Protein AF-A0AAD5TLH3-F1 (afdb_monomer_lite)

pLDDT: mean 76.16, std 12.64, range [40.22, 91.06]

Organism: NCBI:txid109894

Sequence (177 aa):
MSLAQTLFYATHVPSTLLLSLQNFIPATFIPTPLKTLLAAWVRLSADPILAPLIYTDAGTTTPDGKHILLQHTPQRAWVSAILFAECTAGVLGLLWILRKGVDNPRTFPAQIAHAAHTATTTGILLADLYATQLARTAQQNAILLCAYAPYFLVPLWILWRRMTTTTTAKVSKAKKA

Secondary structure (DSSP, 8-state):
--HHHHHHHHHHHHHHHHHHGGGTS-GGGS-HHHHHHHHHHHHHH--TTTGGG----TT---TT------TT-HHHHHHHHHHHHHHHHHHHHHHHHHHH-TT-GGGHHHHHHHHHHHHHHHHHHHHHHHH------HHHHHHHHHHHHHHHHHHHHHHHHHHHHHHHHHHHHHTT-

Foldseek 3Di:
DPPLVVVCLVPVLVVLCLLLVLLVDPPVPRDPVSLVVLVVLCVQQVQPLSVLSRDPPVPDADPVNDDPPSVDDPSSVVSNVLSVCLNVLSVVLVVVCVVQNPPDPVSLVSLLVNLVSLQVVLVVSVVCLVVDVPVGDPSSSVVSCVVSVCSNVVSVVSNVVSVVVVVVVVVVVVVVD

Radius of gyration: 19.1 Å; chains: 1; bounding box: 38×34×65 Å

Structure (mmCIF, N/CA/C/O backbone):
data_AF-A0AAD5TLH3-F1
#
_entry.id   AF-A0AAD5TLH3-F1
#
loop_
_atom_site.group_PDB
_atom_site.id
_atom_site.type_symbol
_atom_site.label_atom_id
_atom_site.label_alt_id
_atom_site.label_comp_id
_atom_site.label_asym_id
_atom_site.label_entity_id
_atom_site.label_seq_id
_atom_site.pdbx_PDB_ins_code
_atom_site.Cartn_x
_atom_site.Cartn_y
_atom_site.Cartn_z
_atom_site.occupancy
_atom_site.B_iso_or_equiv
_atom_site.auth_seq_id
_atom_site.auth_comp_id
_atom_site.auth_asym_id
_atom_site.auth_atom_id
_atom_site.pdbx_PDB_model_num
ATOM 1 N N . MET A 1 1 ? -17.129 7.111 11.272 1.00 58.28 1 MET A N 1
ATOM 2 C CA . MET A 1 1 ? -16.092 6.923 10.226 1.00 58.28 1 MET A CA 1
ATOM 3 C C . MET A 1 1 ? -15.902 8.214 9.434 1.00 58.28 1 MET A C 1
ATOM 5 O O . MET A 1 1 ? -16.885 8.733 8.928 1.00 58.28 1 MET A O 1
ATOM 9 N N . SER A 1 2 ? -14.686 8.766 9.340 1.00 70.06 2 SER A N 1
ATOM 10 C CA . SER A 1 2 ? -14.448 9.852 8.372 1.00 70.06 2 SER A CA 1
ATOM 11 C C . SER A 1 2 ? -14.405 9.243 6.974 1.00 70.06 2 SER A C 1
ATOM 13 O O . SER A 1 2 ? -13.692 8.256 6.798 1.00 70.06 2 SER A O 1
ATOM 15 N N . LEU A 1 3 ? -15.100 9.834 6.002 1.00 74.75 3 LEU A N 1
ATOM 16 C CA . LEU A 1 3 ? -15.144 9.378 4.605 1.00 74.75 3 LEU A CA 1
ATOM 17 C C . LEU A 1 3 ? -13.752 9.006 4.052 1.00 74.75 3 LEU A C 1
ATOM 19 O O . LEU A 1 3 ? -13.591 7.971 3.417 1.00 74.75 3 LEU A O 1
ATOM 23 N N . ALA A 1 4 ? -12.723 9.781 4.405 1.00 74.62 4 ALA A N 1
ATOM 24 C CA . ALA A 1 4 ? -11.334 9.526 4.024 1.00 74.62 4 ALA A CA 1
ATOM 25 C C . ALA A 1 4 ? -10.787 8.150 4.465 1.00 74.62 4 ALA A C 1
ATOM 27 O O . ALA A 1 4 ? -10.084 7.503 3.700 1.00 74.62 4 ALA A O 1
ATOM 28 N N . GLN A 1 5 ? -11.125 7.670 5.670 1.00 74.25 5 GLN A N 1
ATOM 29 C CA . GLN A 1 5 ? -10.671 6.358 6.167 1.00 74.25 5 GLN A CA 1
ATOM 30 C C . GLN A 1 5 ? -11.330 5.224 5.390 1.00 74.25 5 GLN A C 1
ATOM 32 O O . GLN A 1 5 ? -10.679 4.243 5.050 1.00 74.25 5 GLN A O 1
ATOM 37 N N . THR A 1 6 ? -12.624 5.367 5.109 1.00 75.44 6 THR A N 1
ATOM 38 C CA . THR A 1 6 ? -13.379 4.396 4.315 1.00 75.44 6 THR A CA 1
ATOM 39 C C . THR A 1 6 ? -12.804 4.279 2.928 1.00 75.44 6 THR A C 1
ATOM 41 O O . THR A 1 6 ? -12.498 3.176 2.499 1.00 75.44 6 THR A O 1
ATOM 44 N N . LEU A 1 7 ? -12.655 5.421 2.252 1.00 80.31 7 LEU A N 1
ATOM 45 C CA . LEU A 1 7 ? -12.154 5.472 0.890 1.00 80.31 7 LEU A CA 1
ATOM 46 C C . LEU A 1 7 ? -10.739 4.910 0.836 1.00 80.31 7 LEU A C 1
ATOM 48 O O . LEU A 1 7 ? -10.479 4.076 -0.016 1.00 80.31 7 LEU A O 1
ATOM 52 N N . PHE A 1 8 ? -9.883 5.266 1.799 1.00 82.00 8 PHE A N 1
ATOM 53 C CA . PHE A 1 8 ? -8.540 4.708 1.902 1.00 82.00 8 PHE A CA 1
ATOM 54 C C . PHE A 1 8 ? -8.558 3.181 1.989 1.00 82.00 8 PHE A C 1
ATOM 56 O O . PHE A 1 8 ? -7.983 2.533 1.130 1.00 82.00 8 PHE A O 1
ATOM 63 N N . TYR A 1 9 ? -9.252 2.582 2.963 1.00 77.50 9 TYR A N 1
ATOM 64 C CA . TYR A 1 9 ? -9.289 1.117 3.073 1.00 77.50 9 TYR A CA 1
ATOM 65 C C . TYR A 1 9 ? -9.967 0.447 1.867 1.00 77.50 9 TYR A C 1
ATOM 67 O O . TYR A 1 9 ? -9.536 -0.625 1.445 1.00 77.50 9 TYR A O 1
ATOM 75 N N . ALA A 1 10 ? -11.009 1.069 1.310 1.00 78.31 10 ALA A N 1
ATOM 76 C CA . ALA A 1 10 ? -11.769 0.531 0.187 1.00 78.31 10 ALA A CA 1
ATOM 77 C C . ALA A 1 10 ? -11.000 0.564 -1.140 1.00 78.31 10 ALA A C 1
ATOM 79 O O . ALA A 1 10 ? -11.262 -0.279 -1.990 1.00 78.31 10 ALA A O 1
ATOM 80 N N . THR A 1 11 ? -10.070 1.500 -1.338 1.00 81.12 11 THR A N 1
ATOM 81 C CA . THR A 1 11 ? -9.233 1.549 -2.547 1.00 81.12 11 THR A CA 1
ATOM 82 C C . THR A 1 11 ? -7.892 0.856 -2.334 1.00 81.12 11 THR A C 1
ATOM 84 O O . THR A 1 11 ? -7.463 0.072 -3.180 1.00 81.12 11 THR A O 1
ATOM 87 N N . HIS A 1 12 ? -7.261 1.087 -1.183 1.00 81.25 12 HIS A N 1
ATOM 88 C CA . HIS A 1 12 ? -5.937 0.572 -0.863 1.00 81.25 12 HIS A CA 1
ATOM 89 C C . HIS A 1 12 ? -5.930 -0.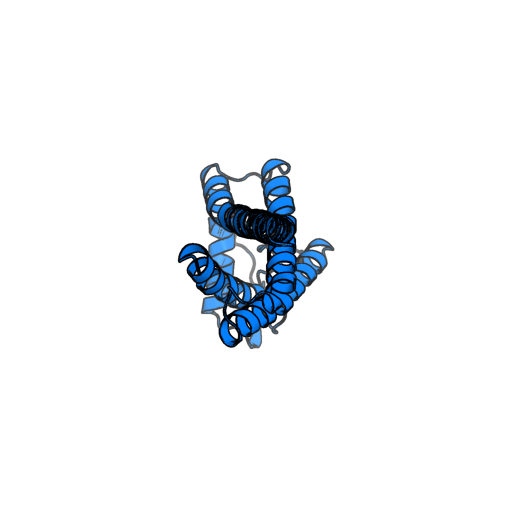950 -0.782 1.00 81.25 12 HIS A C 1
ATOM 91 O O . HIS A 1 12 ? -5.184 -1.577 -1.527 1.00 81.25 12 HIS A O 1
ATOM 97 N N . VAL A 1 13 ? -6.798 -1.557 0.038 1.00 81.12 13 VAL A N 1
ATOM 98 C CA . VAL A 1 13 ? -6.763 -3.012 0.257 1.00 81.12 13 VAL A CA 1
ATOM 99 C C . VAL A 1 13 ? -6.990 -3.782 -1.048 1.00 81.12 13 VAL A C 1
ATOM 101 O O . VAL A 1 13 ? -6.191 -4.671 -1.333 1.00 81.12 13 VAL A O 1
ATOM 104 N N . PRO A 1 14 ? -7.981 -3.449 -1.902 1.00 82.62 14 PRO A N 1
ATOM 105 C CA . PRO A 1 14 ? -8.107 -4.107 -3.199 1.00 82.62 14 PRO A CA 1
ATOM 106 C C . PRO A 1 14 ? -6.911 -3.873 -4.117 1.00 82.62 14 PRO A C 1
ATOM 108 O O . PRO A 1 14 ? -6.485 -4.816 -4.774 1.00 82.62 14 PRO A O 1
ATOM 111 N N . SER A 1 15 ? -6.345 -2.661 -4.158 1.00 81.44 15 SER A N 1
ATOM 112 C CA . SER A 1 15 ? -5.165 -2.390 -4.989 1.00 81.44 15 SER A CA 1
ATOM 113 C C . SER A 1 15 ? -3.950 -3.214 -4.550 1.00 81.44 15 SER A C 1
ATOM 115 O O . SER A 1 15 ? -3.328 -3.864 -5.391 1.00 81.44 15 SER A O 1
ATOM 117 N N . THR A 1 16 ? -3.683 -3.293 -3.241 1.00 79.31 16 THR A N 1
ATOM 118 C CA . THR A 1 16 ? -2.637 -4.147 -2.678 1.00 79.31 16 THR A CA 1
ATOM 119 C C . THR A 1 16 ? -2.943 -5.607 -2.977 1.00 79.31 16 THR A C 1
ATOM 121 O O . THR A 1 16 ? -2.075 -6.309 -3.460 1.00 79.31 16 THR A O 1
ATOM 124 N N . LEU A 1 17 ? -4.169 -6.098 -2.794 1.00 80.94 17 LEU A N 1
ATOM 125 C CA . LEU A 1 17 ? -4.474 -7.492 -3.131 1.00 80.94 17 LEU A CA 1
ATOM 126 C C . LEU A 1 17 ? -4.270 -7.782 -4.624 1.00 80.94 17 LEU A C 1
ATOM 128 O O . LEU A 1 17 ? -3.651 -8.781 -4.970 1.00 80.94 17 LEU A O 1
ATOM 132 N N . LEU A 1 18 ? -4.729 -6.907 -5.515 1.00 82.56 18 LEU A N 1
ATOM 133 C CA . LEU A 1 18 ? -4.624 -7.109 -6.962 1.00 82.56 18 LEU A CA 1
ATOM 134 C C . LEU A 1 18 ? -3.180 -7.084 -7.476 1.00 82.56 18 LEU A C 1
ATOM 136 O O . LEU A 1 18 ? -2.863 -7.798 -8.429 1.00 82.56 18 LEU A O 1
ATOM 140 N N . LEU A 1 19 ? -2.312 -6.267 -6.880 1.00 78.25 19 LEU A N 1
ATOM 141 C CA . LEU A 1 19 ? -0.915 -6.133 -7.304 1.00 78.25 19 LEU A CA 1
ATOM 142 C C . LEU A 1 19 ? 0.010 -7.073 -6.523 1.00 78.25 19 LEU A C 1
ATOM 144 O O . LEU A 1 19 ? 0.886 -7.705 -7.106 1.00 78.25 19 LEU A O 1
ATOM 148 N N . SER A 1 20 ? -0.224 -7.234 -5.225 1.00 76.44 20 SER A N 1
ATOM 149 C CA . SER A 1 20 ? 0.644 -7.977 -4.311 1.00 76.44 20 SER A CA 1
ATOM 150 C C . SER A 1 20 ? 0.338 -9.467 -4.256 1.00 76.44 20 SER A C 1
ATOM 152 O O . SER A 1 20 ? 1.267 -10.251 -4.070 1.00 76.44 20 SER A O 1
ATOM 154 N N . LEU A 1 21 ? -0.914 -9.903 -4.478 1.00 78.00 21 LEU A N 1
ATOM 155 C CA . LEU A 1 21 ? -1.206 -11.342 -4.593 1.00 78.00 21 LEU A CA 1
ATOM 156 C C . LEU A 1 21 ? -0.509 -11.965 -5.794 1.00 78.00 21 LEU A C 1
ATOM 158 O O . LEU A 1 21 ? -0.200 -13.155 -5.758 1.00 78.00 21 LEU A O 1
ATOM 162 N N . GLN A 1 22 ? -0.209 -11.160 -6.819 1.00 81.62 22 GLN A N 1
ATOM 163 C CA . GLN A 1 22 ? 0.565 -11.627 -7.957 1.00 81.62 22 GLN A CA 1
ATOM 164 C C . GLN A 1 22 ? 1.864 -12.256 -7.473 1.00 81.62 22 GLN A C 1
ATOM 166 O O . GLN A 1 22 ? 2.186 -13.334 -7.927 1.00 81.62 22 GLN A O 1
ATOM 171 N N . ASN A 1 23 ? 2.543 -11.696 -6.474 1.00 79.75 23 ASN A N 1
ATOM 172 C CA . ASN A 1 23 ? 3.810 -12.228 -5.976 1.00 79.75 23 ASN A CA 1
ATOM 173 C C . ASN A 1 23 ? 3.732 -13.637 -5.343 1.00 79.75 23 ASN A C 1
ATOM 175 O O . ASN A 1 23 ? 4.739 -14.339 -5.295 1.00 79.75 23 ASN A O 1
ATOM 179 N N . PHE A 1 24 ? 2.562 -14.055 -4.852 1.00 80.06 24 PHE A N 1
ATOM 180 C CA . PHE A 1 24 ? 2.386 -15.344 -4.163 1.00 80.06 24 PHE A CA 1
ATOM 181 C C . PHE A 1 24 ? 1.689 -16.400 -5.019 1.00 80.06 24 PHE A C 1
ATOM 183 O O . PHE A 1 24 ? 1.752 -17.590 -4.713 1.00 80.06 24 PHE A O 1
ATOM 190 N N . ILE A 1 25 ? 0.996 -15.970 -6.070 1.00 80.50 25 ILE A N 1
ATOM 191 C CA . ILE A 1 25 ? 0.234 -16.842 -6.954 1.00 80.50 25 ILE A CA 1
ATOM 192 C C . ILE A 1 25 ? 1.117 -17.209 -8.156 1.00 80.50 25 ILE A C 1
ATOM 194 O O . ILE A 1 25 ? 1.722 -16.317 -8.749 1.00 80.50 25 ILE A O 1
ATOM 198 N N . PRO A 1 26 ? 1.191 -18.490 -8.569 1.00 82.31 26 PRO A N 1
ATOM 199 C CA . PRO A 1 26 ? 1.932 -18.861 -9.769 1.00 82.31 26 PRO A CA 1
ATOM 200 C C . PRO A 1 26 ? 1.457 -18.067 -10.991 1.00 82.31 26 PRO A C 1
ATOM 202 O O . PRO A 1 26 ? 0.256 -17.879 -11.190 1.00 82.31 26 PRO A O 1
ATOM 205 N N . ALA A 1 27 ? 2.393 -17.648 -11.847 1.00 80.12 27 ALA A N 1
ATOM 206 C CA . ALA A 1 27 ? 2.111 -16.787 -12.998 1.00 80.12 27 ALA A CA 1
ATOM 207 C C . ALA A 1 27 ? 1.032 -17.340 -13.949 1.00 80.12 27 ALA A C 1
ATOM 209 O O . ALA A 1 27 ? 0.383 -16.568 -14.651 1.00 80.12 27 ALA A O 1
ATOM 210 N N . THR A 1 28 ? 0.825 -18.656 -13.977 1.00 84.12 28 THR A N 1
ATOM 211 C CA . THR A 1 28 ? -0.210 -19.332 -14.773 1.00 84.12 28 THR A CA 1
ATOM 212 C C . THR A 1 28 ? -1.634 -19.032 -14.306 1.00 84.12 28 THR A C 1
ATOM 214 O O . THR A 1 28 ? -2.554 -19.074 -15.117 1.00 84.12 28 THR A O 1
ATOM 217 N N . PHE A 1 29 ? -1.828 -18.701 -13.027 1.00 86.81 29 PHE A N 1
ATOM 218 C CA . PHE A 1 29 ? -3.139 -18.371 -12.458 1.00 86.81 29 PHE A CA 1
ATOM 219 C C . PHE A 1 29 ? -3.460 -16.875 -12.504 1.00 86.81 29 PHE A C 1
ATOM 221 O O . PHE A 1 29 ? -4.578 -16.482 -12.180 1.00 86.81 29 PHE A O 1
ATOM 228 N N . ILE A 1 30 ? -2.500 -16.030 -12.887 1.00 84.75 30 ILE A N 1
ATOM 229 C CA . ILE A 1 30 ? -2.690 -14.580 -12.930 1.00 84.75 30 ILE A CA 1
ATOM 230 C C . ILE A 1 30 ? -3.139 -14.173 -14.338 1.00 84.75 30 ILE A C 1
ATOM 232 O O . ILE A 1 30 ? -2.379 -14.364 -15.293 1.00 84.75 30 ILE A O 1
ATOM 236 N N . PRO A 1 31 ? -4.333 -13.572 -14.493 1.00 87.62 31 PRO A N 1
ATOM 237 C CA . PRO A 1 31 ? -4.801 -13.080 -15.781 1.00 87.62 31 PRO A CA 1
ATOM 238 C C . PRO A 1 31 ? -3.828 -12.078 -16.409 1.00 87.62 31 PRO A C 1
ATOM 240 O O . PRO A 1 31 ? -3.333 -11.170 -15.736 1.00 87.62 31 PRO A O 1
ATOM 243 N N . THR A 1 32 ? -3.624 -12.184 -17.725 1.00 86.75 32 THR A N 1
ATOM 244 C CA . THR A 1 32 ? -2.774 -11.269 -18.505 1.00 86.75 32 THR A CA 1
ATOM 245 C C . THR A 1 32 ? -3.059 -9.786 -18.228 1.00 86.75 32 THR A C 1
ATOM 247 O O . THR A 1 32 ? -2.092 -9.060 -18.009 1.00 86.75 32 THR A O 1
ATOM 250 N N . PRO A 1 33 ? -4.323 -9.310 -18.1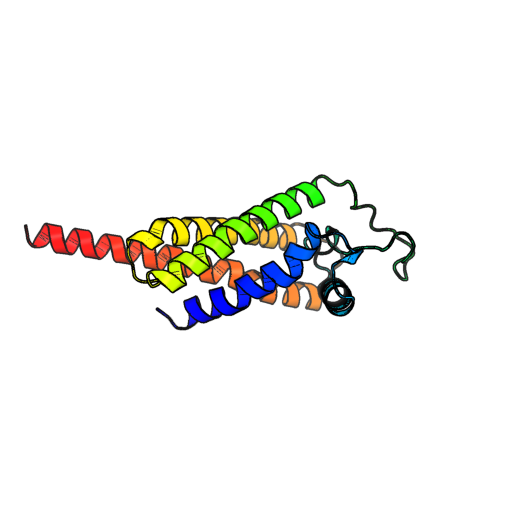24 1.00 89.19 33 PRO A N 1
ATOM 251 C CA . PRO A 1 33 ? -4.589 -7.901 -17.831 1.00 89.19 33 PRO A CA 1
ATOM 252 C C . PRO A 1 33 ? -3.935 -7.395 -16.538 1.00 89.19 33 PRO A C 1
ATOM 254 O O . PRO A 1 33 ? -3.462 -6.262 -16.501 1.00 89.19 33 PRO A O 1
ATOM 257 N N . LEU A 1 34 ? -3.855 -8.228 -15.492 1.00 85.44 34 LEU A N 1
ATOM 258 C CA . LEU A 1 34 ? -3.232 -7.850 -14.219 1.00 85.44 34 LEU A CA 1
ATOM 259 C C . LEU A 1 34 ? -1.705 -7.786 -14.320 1.00 85.44 34 LEU A C 1
ATOM 261 O O . LEU A 1 34 ? -1.101 -6.864 -13.766 1.00 85.44 34 LEU A O 1
ATOM 265 N N . LYS A 1 35 ? -1.092 -8.709 -15.076 1.00 83.44 35 LYS A N 1
ATOM 266 C CA . LYS A 1 35 ? 0.349 -8.668 -15.376 1.00 83.44 35 LYS A CA 1
ATOM 267 C C . LYS A 1 35 ? 0.699 -7.414 -16.173 1.00 83.44 35 LYS A C 1
ATOM 269 O O . LYS A 1 35 ? 1.643 -6.701 -15.839 1.00 83.44 35 LYS A O 1
ATOM 274 N N . THR A 1 36 ? -0.090 -7.121 -17.209 1.00 86.25 36 THR A N 1
ATOM 275 C CA . THR A 1 36 ? 0.095 -5.941 -18.058 1.00 86.25 36 THR A CA 1
ATOM 276 C C . THR A 1 36 ? -0.099 -4.654 -17.269 1.00 86.25 36 THR A C 1
ATOM 278 O O . THR A 1 36 ? 0.678 -3.723 -17.458 1.00 86.25 36 THR A O 1
ATOM 281 N N . LEU A 1 37 ? -1.076 -4.598 -16.359 1.00 87.19 37 LEU A N 1
ATOM 282 C CA . LEU A 1 37 ? -1.301 -3.434 -15.503 1.00 87.19 37 LEU A CA 1
ATOM 283 C C . LEU A 1 37 ? -0.101 -3.157 -14.587 1.00 87.19 37 LEU A C 1
ATOM 285 O O . LEU A 1 37 ? 0.361 -2.020 -14.527 1.00 87.19 37 LEU A O 1
ATOM 289 N N . LEU A 1 38 ? 0.435 -4.186 -13.923 1.00 86.50 38 LEU A N 1
ATOM 290 C CA . LEU A 1 38 ? 1.621 -4.055 -13.070 1.00 86.50 38 LEU A CA 1
ATOM 291 C C . LEU A 1 38 ? 2.849 -3.614 -13.883 1.00 86.50 38 LEU A C 1
ATOM 293 O O . LEU A 1 38 ? 3.544 -2.673 -13.501 1.00 86.50 38 LEU A O 1
ATOM 297 N N . ALA A 1 39 ? 3.084 -4.240 -15.038 1.00 84.50 39 ALA A N 1
ATOM 298 C CA . ALA A 1 39 ? 4.181 -3.865 -15.927 1.00 84.50 39 ALA A CA 1
ATOM 299 C C . ALA A 1 39 ? 4.028 -2.429 -16.462 1.00 84.50 39 ALA A C 1
ATOM 301 O O . ALA A 1 39 ? 5.006 -1.684 -16.528 1.00 84.50 39 ALA A O 1
ATOM 302 N N . ALA A 1 40 ? 2.809 -2.015 -16.819 1.00 87.75 40 ALA A N 1
ATOM 303 C CA . ALA A 1 40 ? 2.517 -0.656 -17.265 1.00 87.75 40 ALA A CA 1
ATOM 304 C C . ALA A 1 40 ? 2.758 0.365 -16.149 1.00 87.75 40 ALA A C 1
ATOM 306 O O . ALA A 1 40 ? 3.384 1.393 -16.409 1.00 87.75 40 ALA A O 1
ATOM 307 N N . TRP A 1 41 ? 2.330 0.062 -14.918 1.00 88.25 41 TRP A N 1
ATOM 308 C CA . TRP A 1 41 ? 2.605 0.896 -13.749 1.00 88.25 41 TRP A CA 1
ATOM 309 C C . TRP A 1 41 ? 4.104 1.108 -13.569 1.00 88.25 41 TRP A C 1
ATOM 311 O O . TRP A 1 41 ? 4.556 2.247 -13.594 1.00 88.25 41 TRP A O 1
ATOM 321 N N . VAL A 1 42 ? 4.882 0.027 -13.470 1.00 86.94 42 VAL A N 1
ATOM 322 C CA . VAL A 1 42 ? 6.332 0.117 -13.248 1.00 86.94 42 VAL A CA 1
ATOM 323 C C . VAL A 1 42 ? 7.030 0.859 -14.387 1.00 86.94 42 VAL A C 1
ATOM 325 O O . VAL A 1 42 ? 7.922 1.659 -14.125 1.00 86.94 42 VAL A O 1
ATOM 328 N N . ARG A 1 43 ? 6.628 0.656 -15.648 1.00 87.00 43 ARG A N 1
ATOM 329 C CA . ARG A 1 43 ? 7.195 1.411 -16.781 1.00 87.00 43 ARG A CA 1
ATOM 330 C C . ARG A 1 43 ? 6.885 2.904 -16.694 1.00 87.00 43 ARG A C 1
ATOM 332 O O . ARG A 1 43 ? 7.747 3.722 -17.005 1.00 87.00 43 ARG A O 1
ATOM 339 N N . LEU A 1 44 ? 5.667 3.253 -16.286 1.00 89.19 44 LEU A N 1
ATOM 340 C CA . LEU A 1 44 ? 5.225 4.639 -16.163 1.00 89.19 44 LEU A CA 1
ATOM 341 C C . LEU A 1 44 ? 5.923 5.360 -15.002 1.00 89.19 44 LEU A C 1
ATOM 343 O O . LEU A 1 44 ? 6.325 6.512 -15.148 1.00 89.19 44 LEU A O 1
ATOM 347 N N . SER A 1 45 ? 6.058 4.696 -13.857 1.00 87.56 45 SER A N 1
ATOM 348 C CA . SER A 1 45 ? 6.528 5.308 -12.614 1.00 87.56 45 SER A CA 1
ATOM 349 C C . SER A 1 45 ? 8.006 5.051 -12.314 1.00 87.56 45 SER A C 1
ATOM 351 O O . SER A 1 45 ? 8.573 5.762 -11.493 1.00 87.56 45 SER A O 1
ATOM 353 N N . ALA A 1 46 ? 8.642 4.086 -12.985 1.00 85.12 46 ALA A N 1
ATOM 354 C CA . ALA A 1 46 ? 9.955 3.544 -12.626 1.00 85.12 46 ALA A CA 1
ATOM 355 C C . ALA A 1 46 ? 10.015 3.070 -11.161 1.00 85.12 46 ALA A C 1
ATOM 357 O O . ALA A 1 46 ? 10.987 3.329 -10.454 1.00 85.12 46 ALA A O 1
ATOM 358 N N . ASP A 1 47 ? 8.951 2.401 -10.707 1.00 84.38 47 ASP A N 1
ATOM 359 C CA . ASP A 1 47 ? 8.789 1.944 -9.326 1.00 84.38 47 ASP A CA 1
ATOM 360 C C . ASP A 1 47 ? 9.809 0.850 -8.950 1.00 84.38 47 ASP A C 1
ATOM 362 O O . ASP A 1 47 ? 9.691 -0.283 -9.430 1.00 84.38 47 ASP A O 1
ATOM 366 N N . PRO A 1 48 ? 10.788 1.138 -8.071 1.00 78.00 48 PRO A N 1
ATOM 367 C CA . PRO A 1 48 ? 11.829 0.175 -7.719 1.00 78.00 48 PRO A CA 1
ATOM 368 C C . PRO A 1 48 ? 11.324 -0.962 -6.816 1.00 78.00 48 PRO A C 1
ATOM 370 O O . PRO A 1 48 ? 12.012 -1.970 -6.660 1.00 78.00 48 PRO A O 1
ATOM 373 N N . ILE A 1 49 ? 10.137 -0.825 -6.222 1.00 78.56 49 ILE A N 1
ATOM 374 C CA . ILE A 1 49 ? 9.578 -1.763 -5.237 1.00 78.56 49 ILE A CA 1
ATOM 375 C C . ILE A 1 49 ? 8.749 -2.822 -5.935 1.00 78.56 49 ILE A C 1
ATOM 377 O O . ILE A 1 49 ? 8.842 -4.009 -5.622 1.00 78.56 49 ILE A O 1
ATOM 381 N N . LEU A 1 50 ? 7.942 -2.376 -6.895 1.00 81.69 50 LEU A N 1
ATOM 382 C CA . LEU A 1 50 ? 7.084 -3.247 -7.682 1.00 81.69 50 LEU A CA 1
ATOM 383 C C . LEU A 1 50 ? 7.818 -3.834 -8.896 1.00 81.69 50 LEU A C 1
ATOM 385 O O . LEU A 1 50 ? 7.403 -4.875 -9.401 1.00 81.69 50 LEU A O 1
ATOM 389 N N . ALA A 1 51 ? 8.937 -3.243 -9.333 1.00 79.88 51 ALA A N 1
ATOM 390 C CA . ALA A 1 51 ? 9.771 -3.796 -10.405 1.00 79.88 51 ALA A CA 1
ATOM 391 C C . ALA A 1 51 ? 10.222 -5.257 -10.172 1.00 79.88 51 ALA A C 1
ATOM 393 O O . ALA A 1 51 ? 10.062 -6.060 -11.094 1.00 79.88 51 ALA A O 1
ATOM 394 N N . PRO A 1 52 ? 10.709 -5.661 -8.976 1.00 76.81 52 PRO A N 1
ATOM 395 C CA . PRO A 1 52 ? 11.002 -7.064 -8.665 1.00 76.81 52 PRO A CA 1
ATOM 396 C C . PRO A 1 52 ? 9.814 -8.029 -8.797 1.00 76.81 52 PRO A C 1
ATOM 398 O O . PRO A 1 52 ? 10.025 -9.240 -8.846 1.00 76.81 52 PRO A O 1
ATOM 401 N N . LEU A 1 53 ? 8.578 -7.517 -8.795 1.00 75.62 53 LEU A N 1
ATOM 402 C CA . LEU A 1 53 ? 7.351 -8.317 -8.848 1.00 75.62 53 LEU A CA 1
ATOM 403 C C . LEU A 1 53 ? 6.854 -8.550 -10.274 1.00 75.62 53 LEU A C 1
ATOM 405 O O . LEU A 1 53 ? 5.920 -9.328 -10.470 1.00 75.62 53 LEU A O 1
ATOM 409 N N . ILE A 1 54 ? 7.447 -7.886 -11.273 1.00 75.88 54 ILE A N 1
ATOM 410 C CA . ILE A 1 54 ? 7.109 -8.143 -12.670 1.00 75.88 54 ILE A CA 1
ATOM 411 C C . ILE A 1 54 ? 7.496 -9.584 -12.990 1.00 75.88 54 ILE A C 1
ATOM 413 O O . ILE A 1 54 ? 8.672 -9.947 -13.008 1.00 75.88 54 ILE A O 1
ATOM 417 N N . TYR A 1 55 ? 6.485 -10.391 -13.299 1.00 62.59 55 TYR A N 1
ATOM 418 C CA . TYR A 1 55 ? 6.685 -11.677 -13.942 1.00 62.59 55 TYR A CA 1
ATOM 419 C C . TYR A 1 55 ? 7.279 -11.450 -15.324 1.00 62.59 55 TYR A C 1
ATOM 421 O O . TYR A 1 55 ? 6.573 -11.105 -16.268 1.00 62.59 55 TYR A O 1
ATOM 429 N N . THR A 1 56 ? 8.583 -11.653 -15.448 1.00 56.38 56 THR A N 1
ATOM 430 C CA . THR A 1 56 ? 9.160 -12.012 -16.733 1.00 56.38 56 THR A CA 1
ATOM 431 C C . THR A 1 56 ? 8.842 -13.486 -16.931 1.00 56.38 56 THR A C 1
ATOM 433 O O . THR A 1 56 ? 9.402 -14.352 -16.256 1.00 56.38 56 THR A O 1
ATOM 436 N N . ASP A 1 57 ? 7.888 -13.787 -17.817 1.00 49.91 57 ASP A N 1
ATOM 437 C CA . ASP A 1 57 ? 7.817 -15.135 -18.380 1.00 49.91 57 ASP A CA 1
ATOM 438 C C . ASP A 1 57 ? 9.233 -15.436 -18.883 1.00 49.91 57 ASP A C 1
ATOM 440 O O . ASP A 1 57 ? 9.846 -14.570 -19.510 1.00 49.91 57 ASP A O 1
ATOM 444 N N . ALA A 1 58 ? 9.798 -16.590 -18.528 1.00 43.06 58 ALA A N 1
ATOM 445 C CA . ALA A 1 58 ? 11.153 -16.971 -18.907 1.00 43.06 58 ALA A CA 1
ATOM 446 C C . ALA A 1 58 ? 11.303 -16.884 -20.442 1.00 43.06 58 ALA A C 1
ATOM 448 O O . ALA A 1 58 ? 10.944 -17.814 -21.154 1.00 43.06 58 ALA A O 1
ATOM 449 N N . GLY A 1 59 ? 11.743 -15.730 -20.954 1.00 41.78 59 GLY A N 1
ATOM 450 C CA . GLY A 1 59 ? 11.777 -15.432 -22.388 1.00 41.78 59 GLY A CA 1
ATOM 451 C C . GLY A 1 59 ? 11.257 -14.056 -22.827 1.00 41.78 59 GLY A C 1
ATOM 452 O O . GLY A 1 59 ? 11.599 -13.644 -23.931 1.00 41.78 59 GLY A O 1
ATOM 453 N N . THR A 1 60 ? 10.498 -13.300 -22.021 1.00 40.91 60 THR A N 1
ATOM 454 C CA . THR A 1 60 ? 10.141 -11.911 -22.380 1.00 40.91 60 THR A CA 1
ATOM 455 C C . THR A 1 60 ? 11.211 -10.939 -21.897 1.00 40.91 60 THR A C 1
ATOM 457 O O . THR A 1 60 ? 11.252 -10.499 -20.747 1.00 40.91 60 THR A O 1
ATOM 460 N N . THR A 1 61 ? 12.127 -10.634 -22.809 1.00 40.22 61 THR A N 1
ATOM 461 C CA . THR A 1 61 ? 13.087 -9.542 -22.701 1.00 40.22 61 THR A CA 1
ATOM 462 C C . THR A 1 61 ? 12.356 -8.201 -22.633 1.00 40.22 61 THR A C 1
ATOM 464 O O . THR A 1 61 ? 11.406 -7.935 -23.370 1.00 40.22 61 THR A O 1
ATOM 467 N N . THR A 1 62 ? 12.817 -7.320 -21.747 1.00 44.53 62 THR A N 1
ATOM 468 C CA . THR A 1 62 ? 12.587 -5.882 -21.904 1.00 44.53 62 THR A CA 1
ATOM 469 C C . THR A 1 62 ? 13.150 -5.435 -23.264 1.00 44.53 62 THR A C 1
ATOM 471 O O . THR A 1 62 ? 14.101 -6.057 -23.749 1.00 44.53 62 THR A O 1
ATOM 474 N N . PRO A 1 63 ? 12.632 -4.354 -23.880 1.00 45.78 63 PRO A N 1
ATOM 475 C CA . PRO A 1 63 ? 13.179 -3.801 -25.130 1.00 45.78 63 PRO A CA 1
ATOM 476 C C . PRO A 1 63 ? 14.692 -3.510 -25.074 1.00 45.78 63 PRO A C 1
ATOM 478 O O . PRO A 1 63 ? 15.348 -3.416 -26.105 1.00 45.78 63 PRO A O 1
ATOM 481 N N . ASP A 1 64 ? 15.245 -3.431 -23.862 1.00 48.28 64 ASP A N 1
ATOM 482 C CA . ASP A 1 64 ? 16.616 -3.037 -23.557 1.00 48.28 64 ASP A CA 1
ATOM 483 C C . ASP A 1 64 ? 17.537 -4.248 -23.282 1.00 48.28 64 ASP A C 1
ATOM 485 O O . ASP A 1 64 ? 18.699 -4.070 -22.913 1.00 48.28 64 ASP A O 1
ATOM 489 N N . GLY A 1 65 ? 17.030 -5.487 -23.367 1.00 40.56 65 GLY A N 1
ATOM 490 C CA . GLY A 1 65 ? 17.808 -6.726 -23.184 1.00 40.56 65 GLY A CA 1
ATOM 491 C C . GLY A 1 65 ? 18.363 -6.968 -21.771 1.00 40.56 65 GLY A C 1
ATOM 492 O O . GLY A 1 65 ? 18.938 -8.022 -21.497 1.00 40.56 65 GLY A O 1
ATOM 493 N N . LYS A 1 66 ? 18.178 -6.030 -20.837 1.00 45.00 66 LYS A N 1
ATOM 494 C CA . LYS A 1 66 ? 18.544 -6.211 -19.432 1.00 45.00 66 LYS A CA 1
ATOM 495 C C . LYS A 1 66 ? 17.462 -7.025 -18.745 1.00 45.00 66 LYS A C 1
ATOM 497 O O . LYS A 1 66 ? 16.473 -6.482 -18.252 1.00 45.00 66 LYS A O 1
ATOM 502 N N . HIS A 1 67 ? 17.671 -8.338 -18.699 1.00 44.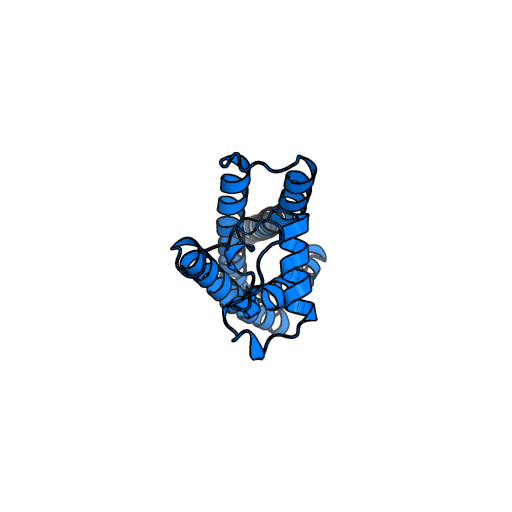03 67 HIS A N 1
ATOM 503 C CA . HIS A 1 67 ? 16.987 -9.196 -17.745 1.00 44.03 67 HIS A CA 1
ATOM 504 C C . HIS A 1 67 ? 17.126 -8.562 -16.362 1.00 44.03 67 HIS A C 1
ATOM 506 O O . HIS A 1 67 ? 18.227 -8.451 -15.820 1.00 44.03 67 HIS A O 1
ATOM 512 N N . ILE A 1 68 ? 16.005 -8.129 -15.792 1.00 50.44 68 ILE A N 1
ATOM 513 C CA . ILE A 1 68 ? 15.924 -7.810 -14.376 1.00 50.44 68 ILE A CA 1
ATOM 514 C C . ILE A 1 68 ? 16.087 -9.157 -13.660 1.00 50.44 68 ILE A C 1
ATOM 516 O O . ILE A 1 68 ? 15.120 -9.860 -13.377 1.00 50.44 68 ILE A O 1
ATOM 520 N N . LEU A 1 69 ? 17.337 -9.563 -13.429 1.00 44.81 69 LEU A N 1
ATOM 521 C CA . LEU A 1 69 ? 17.738 -10.722 -12.630 1.00 44.81 69 LEU A CA 1
ATOM 522 C C . LEU A 1 69 ? 17.443 -10.460 -11.137 1.00 44.81 69 LEU A C 1
ATOM 524 O O . LEU A 1 69 ? 18.291 -10.659 -10.276 1.00 44.81 69 LEU A O 1
ATOM 528 N N . LEU A 1 70 ? 16.236 -9.991 -10.807 1.00 50.03 70 LEU A N 1
ATOM 529 C CA . LEU A 1 70 ? 15.757 -9.826 -9.428 1.00 50.03 70 LEU A CA 1
ATOM 530 C C . LEU A 1 70 ? 14.967 -11.052 -8.954 1.00 50.03 70 LEU A C 1
ATOM 532 O O . LEU A 1 70 ? 14.337 -11.014 -7.901 1.00 50.03 70 LEU A O 1
ATOM 536 N N . GLN A 1 71 ? 15.014 -12.171 -9.688 1.00 45.94 71 GLN A N 1
ATOM 537 C CA . GLN A 1 71 ? 14.371 -13.407 -9.238 1.00 45.94 71 GLN A CA 1
ATOM 538 C C . GLN A 1 71 ? 14.991 -13.947 -7.930 1.00 45.94 71 GLN A C 1
ATOM 540 O O . GLN A 1 71 ? 14.282 -14.634 -7.195 1.00 45.94 71 GLN A O 1
ATOM 545 N N . HIS A 1 72 ? 16.231 -13.551 -7.587 1.00 46.19 72 HIS A N 1
ATOM 546 C CA . HIS A 1 72 ? 16.980 -14.000 -6.401 1.00 46.19 72 HIS A CA 1
ATOM 547 C C . HIS A 1 72 ? 17.665 -12.881 -5.589 1.00 46.19 72 HIS A C 1
ATOM 549 O O . HIS A 1 72 ? 18.718 -13.110 -4.996 1.00 46.19 72 HIS A O 1
ATOM 555 N N . THR A 1 73 ? 17.118 -11.665 -5.529 1.00 55.09 73 THR A N 1
ATOM 556 C CA . THR A 1 73 ? 17.689 -10.629 -4.648 1.00 55.09 73 THR A CA 1
ATOM 557 C C . THR A 1 73 ? 17.024 -10.610 -3.265 1.00 55.09 73 THR A C 1
ATOM 559 O O . THR A 1 73 ? 15.812 -10.822 -3.165 1.00 55.09 73 THR A O 1
ATOM 562 N N . PRO A 1 74 ? 17.771 -10.295 -2.184 1.00 61.06 74 PRO A N 1
ATOM 563 C CA . PRO A 1 74 ? 17.216 -10.079 -0.840 1.00 61.06 74 PRO A CA 1
ATOM 564 C C . PRO A 1 74 ? 16.031 -9.102 -0.824 1.00 61.06 74 PRO A C 1
ATOM 566 O O . PRO A 1 74 ? 15.102 -9.242 -0.032 1.00 61.06 74 PRO A O 1
ATOM 569 N N . GLN A 1 75 ? 16.032 -8.151 -1.759 1.00 68.19 75 GLN A N 1
ATOM 570 C CA . GLN A 1 75 ? 14.968 -7.179 -1.957 1.00 68.19 75 GLN A CA 1
ATOM 571 C C . GLN A 1 75 ? 13.633 -7.834 -2.329 1.00 68.19 75 GLN A C 1
ATOM 573 O O . GLN A 1 75 ? 12.611 -7.454 -1.766 1.00 68.19 75 GLN A O 1
ATOM 578 N N . ARG A 1 76 ? 13.614 -8.860 -3.193 1.00 71.38 76 ARG A N 1
ATOM 579 C CA . ARG A 1 76 ? 12.372 -9.575 -3.527 1.00 71.38 76 ARG A CA 1
ATOM 580 C C . ARG A 1 76 ? 11.801 -10.290 -2.306 1.00 71.38 76 ARG A C 1
ATOM 582 O O . ARG A 1 76 ? 10.597 -10.215 -2.080 1.00 71.38 76 ARG A O 1
ATOM 589 N N . ALA A 1 77 ? 12.639 -10.945 -1.500 1.00 78.31 77 ALA A N 1
ATOM 590 C CA . ALA A 1 77 ? 12.197 -11.613 -0.273 1.00 78.31 77 ALA A CA 1
ATOM 591 C C . ALA A 1 77 ? 11.641 -10.612 0.753 1.00 78.31 77 ALA A C 1
ATOM 593 O O . ALA A 1 77 ? 10.586 -10.851 1.338 1.00 78.31 77 ALA A O 1
ATOM 594 N N . TRP A 1 78 ? 12.303 -9.465 0.918 1.00 80.44 78 TRP A N 1
ATOM 595 C CA . TRP A 1 78 ? 11.841 -8.387 1.792 1.00 80.44 78 TRP A CA 1
ATOM 596 C C . TRP A 1 78 ? 10.514 -7.775 1.322 1.00 80.44 78 TRP A C 1
ATOM 598 O O . TRP A 1 78 ? 9.570 -7.708 2.111 1.00 80.44 78 TRP A O 1
ATOM 608 N N . VAL A 1 79 ? 10.400 -7.409 0.036 1.00 78.25 79 VAL A N 1
ATOM 609 C CA . VAL A 1 79 ? 9.144 -6.902 -0.547 1.00 78.25 79 VAL A CA 1
ATOM 610 C C . VAL A 1 79 ? 8.039 -7.943 -0.377 1.00 78.25 79 VAL A C 1
ATOM 612 O O . VAL A 1 79 ? 6.955 -7.616 0.091 1.00 78.25 79 VAL A O 1
ATOM 615 N N . SER A 1 80 ? 8.325 -9.216 -0.660 1.00 80.44 80 SER A N 1
ATOM 616 C CA . SER A 1 80 ? 7.370 -10.313 -0.462 1.00 80.44 80 SER A CA 1
ATOM 617 C C . SER A 1 80 ? 6.897 -10.407 0.988 1.00 80.44 80 SER A C 1
ATOM 619 O O . SER A 1 80 ? 5.704 -10.535 1.235 1.00 80.44 80 SER A O 1
ATOM 621 N N . ALA A 1 81 ? 7.803 -10.321 1.962 1.00 83.81 81 ALA A N 1
ATOM 622 C CA . ALA A 1 81 ? 7.446 -10.398 3.376 1.00 83.81 81 ALA A CA 1
ATOM 623 C C . ALA A 1 81 ? 6.555 -9.223 3.809 1.00 83.81 81 ALA A C 1
ATOM 625 O O . ALA A 1 81 ? 5.559 -9.431 4.504 1.00 83.81 81 ALA A O 1
ATOM 626 N N . ILE A 1 82 ? 6.873 -8.005 3.361 1.00 83.88 82 ILE A N 1
ATOM 627 C CA . ILE A 1 82 ? 6.049 -6.820 3.627 1.00 83.88 82 ILE A CA 1
ATOM 628 C C . ILE A 1 82 ? 4.671 -6.975 3.006 1.00 83.88 82 ILE A C 1
ATOM 630 O O . ILE A 1 82 ? 3.673 -6.816 3.699 1.00 83.88 82 ILE A O 1
ATOM 634 N N . LEU A 1 83 ? 4.609 -7.348 1.733 1.00 82.25 83 LEU A N 1
ATOM 635 C CA . LEU A 1 83 ? 3.348 -7.510 1.025 1.00 82.25 83 LEU A CA 1
ATOM 636 C C . LEU A 1 83 ? 2.481 -8.614 1.626 1.00 82.25 83 LEU A C 1
ATOM 638 O O . LEU A 1 83 ? 1.259 -8.489 1.663 1.00 82.25 83 LEU A O 1
ATOM 642 N N . PHE A 1 84 ? 3.099 -9.681 2.132 1.00 83.69 84 PHE A N 1
ATOM 643 C CA . PHE A 1 84 ? 2.392 -10.736 2.848 1.00 83.69 84 PHE A CA 1
ATOM 644 C C . PHE A 1 84 ? 1.804 -10.216 4.163 1.00 83.69 84 PHE A C 1
ATOM 646 O O . PHE A 1 84 ? 0.635 -10.477 4.469 1.00 83.69 84 PHE A O 1
ATOM 653 N N . ALA A 1 85 ? 2.598 -9.462 4.929 1.00 83.00 85 ALA A N 1
ATOM 654 C CA . ALA A 1 85 ? 2.144 -8.825 6.159 1.00 83.00 85 ALA A CA 1
ATOM 655 C C . ALA A 1 85 ? 1.004 -7.835 5.879 1.00 83.00 85 ALA A C 1
ATOM 657 O O . ALA A 1 85 ? 0.000 -7.853 6.590 1.00 83.00 85 ALA A O 1
ATOM 658 N N . GLU A 1 86 ? 1.107 -7.050 4.808 1.00 82.56 86 GLU A N 1
ATOM 659 C CA . GLU A 1 86 ? 0.090 -6.096 4.375 1.00 82.56 86 GLU A CA 1
ATOM 660 C C . GLU A 1 86 ? -1.199 -6.801 3.940 1.00 82.56 86 GLU A C 1
ATOM 662 O O . GLU A 1 86 ? -2.279 -6.434 4.393 1.00 82.56 86 GLU A O 1
ATOM 667 N N . CYS A 1 87 ? -1.111 -7.872 3.145 1.00 81.62 87 CYS A N 1
ATOM 668 C CA . CYS A 1 87 ? -2.285 -8.654 2.751 1.00 81.62 87 CYS A CA 1
ATOM 669 C C . CYS A 1 87 ? -2.961 -9.291 3.972 1.00 81.62 87 CYS A C 1
ATOM 671 O O . CYS A 1 87 ? -4.179 -9.217 4.119 1.00 81.62 87 CYS A O 1
ATOM 673 N N . THR A 1 88 ? -2.184 -9.880 4.882 1.00 81.12 88 THR A N 1
ATOM 674 C CA . THR A 1 88 ? -2.731 -10.578 6.052 1.00 81.12 88 THR A CA 1
ATOM 675 C C . THR A 1 88 ? -3.340 -9.592 7.048 1.00 81.12 88 THR A C 1
ATOM 677 O O . THR A 1 88 ? -4.509 -9.715 7.418 1.00 81.12 88 THR A O 1
ATOM 680 N N . ALA A 1 89 ? -2.580 -8.578 7.466 1.00 79.00 89 ALA A N 1
ATOM 681 C CA . ALA A 1 89 ? -3.041 -7.583 8.430 1.00 79.00 89 ALA A CA 1
ATOM 682 C C . ALA A 1 89 ? -4.108 -6.655 7.832 1.00 79.00 89 ALA A C 1
ATOM 684 O O . ALA A 1 89 ? -5.073 -6.315 8.517 1.00 79.00 89 ALA A O 1
ATOM 685 N N . GLY A 1 90 ? -3.967 -6.279 6.560 1.00 79.38 90 GLY A N 1
ATOM 686 C CA . GLY A 1 90 ? -4.901 -5.424 5.832 1.00 79.38 90 GLY A CA 1
ATOM 687 C C . GLY A 1 90 ? -6.253 -6.088 5.612 1.00 79.38 90 GLY A C 1
ATOM 688 O O . GLY A 1 90 ? -7.277 -5.485 5.931 1.00 79.38 90 GLY A O 1
ATOM 689 N N . VAL A 1 91 ? -6.289 -7.349 5.163 1.00 81.81 91 VAL A N 1
ATOM 690 C CA . VAL A 1 91 ? -7.557 -8.079 4.969 1.00 81.81 91 VAL A CA 1
ATOM 691 C C . VAL A 1 91 ? -8.235 -8.374 6.297 1.00 81.81 91 VAL A C 1
ATOM 693 O O . VAL A 1 91 ? -9.420 -8.079 6.453 1.00 81.81 91 VAL A O 1
ATOM 696 N N . LEU A 1 92 ? -7.507 -8.915 7.279 1.00 81.06 92 LEU A N 1
ATOM 697 C CA . LEU A 1 92 ? -8.091 -9.207 8.591 1.00 81.06 92 LEU A CA 1
ATOM 698 C C . LEU A 1 92 ? -8.556 -7.923 9.287 1.00 81.06 92 LEU A C 1
ATOM 700 O O . LEU A 1 92 ? -9.642 -7.896 9.870 1.00 81.06 92 LEU A O 1
ATOM 704 N N . GLY A 1 93 ? -7.777 -6.846 9.175 1.00 78.62 93 GLY A N 1
ATOM 705 C CA . GLY A 1 93 ? -8.135 -5.519 9.663 1.00 78.62 93 GLY A CA 1
ATOM 706 C C . GLY A 1 93 ? -9.398 -4.981 8.995 1.00 78.62 93 GLY A C 1
ATOM 707 O O . GLY A 1 93 ? -10.328 -4.580 9.697 1.00 78.62 93 GLY A O 1
ATOM 708 N N . LEU A 1 94 ? -9.480 -5.037 7.662 1.00 80.81 94 LEU A N 1
ATOM 709 C CA . LEU A 1 94 ? -10.653 -4.611 6.899 1.00 80.81 94 LEU A CA 1
ATOM 710 C C . LEU A 1 94 ? -11.895 -5.415 7.290 1.00 80.81 94 LEU A C 1
ATOM 712 O O . LEU A 1 94 ? -12.914 -4.822 7.637 1.00 80.81 94 LEU A O 1
ATOM 716 N N . LEU A 1 95 ? -11.818 -6.748 7.302 1.00 83.62 95 LEU A N 1
ATOM 717 C CA . LEU A 1 95 ? -12.939 -7.612 7.689 1.00 83.62 95 LEU A CA 1
ATOM 718 C C . LEU A 1 95 ? -13.400 -7.332 9.123 1.00 83.62 95 LEU A C 1
ATOM 720 O O . LEU A 1 95 ? -14.603 -7.288 9.403 1.00 83.62 95 LEU A O 1
ATOM 724 N N . TRP A 1 96 ? -12.460 -7.097 10.039 1.00 82.69 96 TRP A N 1
ATOM 725 C CA . TRP A 1 96 ? -12.790 -6.774 11.421 1.00 82.69 96 TRP A CA 1
ATOM 726 C C . TRP A 1 96 ? -13.470 -5.405 11.545 1.00 82.69 96 TRP A C 1
ATOM 728 O O . TRP A 1 96 ? -14.482 -5.285 12.246 1.00 82.69 96 TRP A O 1
ATOM 738 N N . ILE A 1 97 ? -12.971 -4.398 10.822 1.00 77.62 97 ILE A N 1
ATOM 739 C CA . ILE A 1 97 ? -13.564 -3.058 10.741 1.00 77.62 97 ILE A CA 1
ATOM 740 C C . ILE A 1 97 ? -14.966 -3.120 10.125 1.00 77.62 97 ILE A C 1
ATOM 742 O O . ILE A 1 97 ? -15.887 -2.523 10.681 1.00 77.62 97 ILE A O 1
ATOM 746 N N . LEU A 1 98 ? -15.158 -3.874 9.039 1.00 81.31 98 LEU A N 1
ATOM 747 C CA . LEU A 1 98 ? -16.463 -4.057 8.396 1.00 81.31 98 LEU A CA 1
ATOM 748 C C . LEU A 1 98 ? -17.470 -4.731 9.339 1.00 81.31 98 LEU A C 1
ATOM 750 O O . LEU A 1 98 ? -18.628 -4.328 9.396 1.00 81.31 98 LEU A O 1
ATOM 754 N N . ARG A 1 99 ? -17.034 -5.719 10.133 1.00 85.25 99 ARG A N 1
ATOM 755 C CA . ARG A 1 99 ? -17.915 -6.459 11.054 1.00 85.25 99 ARG A CA 1
ATOM 756 C C . ARG A 1 99 ? -18.267 -5.691 12.328 1.00 85.25 99 ARG A C 1
ATOM 758 O O . ARG A 1 99 ? -19.356 -5.877 12.869 1.00 85.25 99 ARG A O 1
ATOM 765 N N . LYS A 1 100 ? -17.327 -4.931 12.894 1.00 83.81 100 LYS A N 1
ATOM 766 C CA . LYS A 1 100 ? -17.489 -4.298 14.220 1.00 83.81 100 LYS A CA 1
ATOM 767 C C . LYS A 1 100 ? -17.661 -2.788 14.174 1.00 83.81 100 LYS A C 1
ATOM 769 O O . LYS A 1 100 ? -18.042 -2.217 15.195 1.00 83.81 100 LYS A O 1
ATOM 774 N N . GLY A 1 101 ? -17.421 -2.178 13.021 1.00 77.75 101 GLY A N 1
ATOM 775 C CA . GLY A 1 101 ? -17.379 -0.738 12.838 1.00 77.75 101 GLY A CA 1
ATOM 776 C C . GLY A 1 101 ? -16.018 -0.163 13.223 1.00 77.75 101 GLY A C 1
ATOM 777 O O . GLY A 1 101 ? -15.409 -0.554 14.219 1.00 77.75 101 GLY A O 1
ATOM 778 N N . VAL A 1 102 ? -15.556 0.819 12.449 1.00 74.38 102 VAL A N 1
ATOM 779 C CA . VAL A 1 102 ? -14.257 1.485 12.656 1.00 74.38 102 VAL A CA 1
ATOM 780 C C . VAL A 1 102 ? -14.163 2.219 13.997 1.00 74.38 102 VAL A C 1
ATOM 782 O O . VAL A 1 102 ? -13.075 2.414 14.528 1.00 74.38 102 VAL A O 1
ATOM 785 N N . ASP A 1 103 ? -15.297 2.653 14.547 1.00 75.50 103 ASP A N 1
ATOM 786 C CA . ASP A 1 103 ? -15.353 3.409 15.800 1.00 75.50 103 ASP A CA 1
ATOM 787 C C . ASP A 1 103 ? -15.437 2.491 17.029 1.00 75.50 103 ASP A C 1
ATOM 789 O O . ASP A 1 103 ? -15.467 2.957 18.166 1.00 75.50 103 ASP A O 1
ATOM 793 N N . ASN A 1 104 ? -15.411 1.172 16.817 1.00 80.81 104 ASN A N 1
ATOM 794 C CA . ASN A 1 104 ? -15.383 0.208 17.898 1.00 80.81 104 ASN A CA 1
ATOM 795 C C . ASN A 1 104 ? -13.996 0.179 18.559 1.00 80.81 104 ASN A C 1
ATOM 797 O O . ASN A 1 104 ? -13.014 -0.160 17.887 1.00 80.81 104 ASN A O 1
ATOM 801 N N . PRO A 1 105 ? -13.896 0.429 19.877 1.00 80.31 105 PRO A N 1
ATOM 802 C CA . PRO A 1 105 ? -12.616 0.472 20.581 1.00 80.31 105 PRO A CA 1
ATOM 803 C C . PRO A 1 105 ? -11.852 -0.855 20.522 1.00 80.31 105 PRO A C 1
ATOM 805 O O . PRO A 1 105 ? -10.631 -0.861 20.640 1.00 80.31 105 PRO A O 1
ATOM 808 N N . ARG A 1 106 ? -12.528 -1.986 20.280 1.00 83.75 106 ARG A N 1
ATOM 809 C CA . ARG A 1 106 ? -11.857 -3.286 20.130 1.00 83.75 106 ARG A CA 1
ATOM 810 C C . ARG A 1 106 ? -11.041 -3.392 18.846 1.00 83.75 106 ARG A C 1
ATOM 812 O O . ARG A 1 106 ? -10.057 -4.110 18.840 1.00 83.75 106 ARG A O 1
ATOM 819 N N . THR A 1 107 ? -11.408 -2.666 17.791 1.00 82.00 107 THR A N 1
ATOM 820 C CA . THR A 1 107 ? -10.678 -2.677 16.505 1.00 82.00 107 THR A CA 1
ATOM 821 C C . THR A 1 107 ? -9.434 -1.781 16.520 1.00 82.00 107 THR A C 1
ATOM 823 O O . THR A 1 107 ? -8.661 -1.759 15.565 1.00 82.00 107 THR A O 1
ATOM 826 N N . PHE A 1 108 ? -9.225 -1.043 17.612 1.00 80.31 108 PHE A N 1
ATOM 827 C CA . PHE A 1 108 ? -8.162 -0.057 17.759 1.00 80.31 108 PHE A CA 1
ATOM 828 C C . PHE A 1 108 ? -6.746 -0.634 17.640 1.00 80.31 108 PHE A C 1
ATOM 830 O O . PHE A 1 108 ? -5.965 -0.065 16.878 1.00 80.31 108 PHE A O 1
ATOM 837 N N . PRO A 1 109 ? -6.396 -1.763 18.295 1.00 81.94 109 PRO A N 1
ATOM 838 C CA . PRO A 1 109 ? -5.056 -2.325 18.162 1.00 81.94 109 PRO A CA 1
ATOM 839 C C . PRO A 1 109 ? -4.734 -2.718 16.717 1.00 81.94 109 PRO A C 1
ATOM 841 O O . PRO A 1 109 ? -3.639 -2.437 16.247 1.00 81.94 109 PRO A O 1
ATOM 844 N N . ALA A 1 110 ? -5.701 -3.280 15.980 1.00 80.06 110 ALA A N 1
ATOM 845 C CA . ALA A 1 110 ? -5.514 -3.606 14.566 1.00 80.06 110 ALA A CA 1
ATOM 846 C C . ALA A 1 110 ? -5.362 -2.359 13.691 1.00 80.06 110 ALA A C 1
ATOM 848 O O . ALA A 1 110 ? -4.489 -2.334 12.831 1.00 80.06 110 ALA A O 1
ATOM 849 N N . GLN A 1 111 ? -6.158 -1.308 13.924 1.00 78.62 111 GLN A N 1
ATOM 850 C CA . GLN A 1 111 ? -6.018 -0.046 13.187 1.00 78.62 111 GLN A CA 1
ATOM 851 C C . GLN A 1 111 ? -4.646 0.597 13.413 1.00 78.62 111 GLN A C 1
ATOM 853 O O . GLN A 1 111 ? -4.048 1.090 12.462 1.00 78.62 111 GLN A O 1
ATOM 858 N N . ILE A 1 112 ? -4.143 0.585 14.652 1.00 82.50 112 ILE A N 1
ATOM 859 C CA . ILE A 1 112 ? -2.811 1.111 14.977 1.00 82.50 112 ILE A CA 1
ATOM 860 C C . ILE A 1 112 ? -1.719 0.251 14.351 1.00 82.50 112 ILE A C 1
ATOM 862 O O . ILE A 1 112 ? -0.822 0.802 13.724 1.00 82.50 112 ILE A O 1
ATOM 866 N N . ALA A 1 113 ? -1.795 -1.075 14.495 1.00 82.44 113 ALA A N 1
ATOM 867 C CA . ALA A 1 113 ? -0.802 -1.987 13.937 1.00 82.44 113 ALA A CA 1
ATOM 868 C C . ALA A 1 113 ? -0.723 -1.862 12.411 1.00 82.44 113 ALA A C 1
ATOM 870 O O . ALA A 1 113 ? 0.368 -1.710 11.867 1.00 82.44 113 ALA A O 1
ATOM 871 N N . HIS A 1 114 ? -1.876 -1.836 11.736 1.00 81.94 114 HIS A N 1
ATOM 872 C CA . HIS A 1 114 ? -1.953 -1.599 10.299 1.00 81.94 114 HIS A CA 1
ATOM 873 C C . HIS A 1 114 ? -1.363 -0.236 9.936 1.00 81.94 114 HIS A C 1
ATOM 875 O O . HIS A 1 114 ? -0.475 -0.165 9.096 1.00 81.94 114 HIS A O 1
ATOM 881 N N . ALA A 1 115 ? -1.803 0.840 10.601 1.00 82.19 115 ALA A N 1
ATOM 882 C CA . ALA A 1 115 ? -1.333 2.186 10.295 1.00 82.19 115 ALA A CA 1
ATOM 883 C C . ALA A 1 115 ? 0.185 2.330 10.481 1.00 82.19 115 ALA A C 1
ATOM 885 O O . ALA A 1 115 ? 0.854 2.876 9.607 1.00 82.19 115 ALA A O 1
ATOM 886 N N . ALA A 1 116 ? 0.729 1.803 11.580 1.00 84.44 116 ALA A N 1
ATOM 887 C CA . ALA A 1 116 ? 2.161 1.794 11.853 1.00 84.44 116 ALA A CA 1
ATOM 888 C C . ALA A 1 116 ? 2.929 0.987 10.798 1.00 84.44 116 ALA A C 1
ATOM 890 O O . ALA A 1 116 ? 3.945 1.462 10.294 1.00 84.44 116 ALA A O 1
ATOM 891 N N . HIS A 1 117 ? 2.425 -0.189 10.417 1.00 84.56 117 HIS A N 1
ATOM 892 C CA . HIS A 1 117 ? 3.001 -0.993 9.342 1.00 84.56 117 HIS A CA 1
ATOM 893 C C . HIS A 1 117 ? 3.046 -0.214 8.020 1.00 84.56 117 HIS A C 1
ATOM 895 O O . HIS A 1 117 ? 4.136 0.040 7.521 1.00 84.56 117 HIS A O 1
ATOM 901 N N . THR A 1 118 ? 1.907 0.271 7.511 1.00 84.19 118 THR A N 1
ATOM 902 C CA . THR A 1 118 ? 1.863 1.047 6.254 1.00 84.19 118 THR A CA 1
ATOM 903 C C . THR A 1 118 ? 2.711 2.320 6.300 1.00 84.19 118 THR A C 1
ATOM 905 O O . THR A 1 118 ? 3.366 2.658 5.317 1.00 84.19 118 THR A O 1
ATOM 908 N N . ALA A 1 119 ? 2.748 3.030 7.433 1.00 85.25 119 ALA A N 1
ATOM 909 C CA . ALA A 1 119 ? 3.544 4.247 7.563 1.00 85.25 119 ALA A CA 1
ATOM 910 C C . ALA A 1 119 ? 5.049 3.948 7.573 1.00 85.25 119 ALA A C 1
ATOM 912 O O . ALA A 1 119 ? 5.824 4.688 6.973 1.00 85.25 119 ALA A O 1
ATOM 913 N N . THR A 1 120 ? 5.477 2.871 8.237 1.00 84.25 120 THR A N 1
ATOM 914 C CA . THR A 1 120 ? 6.899 2.495 8.295 1.00 84.25 120 THR A CA 1
ATOM 915 C C . THR A 1 120 ? 7.394 1.928 6.977 1.00 84.25 120 THR A C 1
ATOM 917 O O . THR A 1 120 ? 8.477 2.310 6.539 1.00 84.25 120 THR A O 1
ATOM 920 N N . THR A 1 121 ? 6.598 1.095 6.304 1.00 83.00 121 THR A N 1
ATOM 921 C CA . THR A 1 121 ? 6.946 0.585 4.974 1.00 83.00 121 THR A CA 1
ATOM 922 C C . THR A 1 121 ? 7.048 1.748 3.997 1.00 83.00 121 THR A C 1
ATOM 924 O O . THR A 1 121 ? 8.127 1.999 3.474 1.00 83.00 121 THR A O 1
ATOM 927 N N . THR A 1 122 ? 5.994 2.554 3.861 1.00 84.25 122 THR A N 1
ATOM 928 C CA . THR A 1 122 ? 5.973 3.715 2.955 1.00 84.25 122 THR A CA 1
ATOM 929 C C . THR A 1 122 ? 7.019 4.771 3.312 1.00 84.25 122 THR A C 1
ATOM 931 O O . THR A 1 122 ? 7.572 5.411 2.424 1.00 84.25 122 THR A O 1
ATOM 934 N N . GLY A 1 123 ? 7.330 4.954 4.596 1.00 83.50 123 GLY A N 1
ATOM 935 C CA . GLY A 1 123 ? 8.370 5.879 5.045 1.00 83.50 123 GLY A CA 1
ATOM 936 C C . GLY A 1 123 ? 9.763 5.471 4.568 1.00 83.50 123 GLY A C 1
ATOM 937 O O . GLY A 1 123 ? 10.498 6.315 4.060 1.00 83.50 123 GLY A O 1
ATOM 938 N N . ILE A 1 124 ? 10.103 4.180 4.663 1.00 79.75 124 ILE A N 1
ATOM 939 C CA . ILE A 1 124 ? 11.355 3.640 4.107 1.00 79.75 124 ILE A CA 1
ATOM 940 C C . ILE A 1 124 ? 11.377 3.828 2.589 1.00 79.75 124 ILE A C 1
ATOM 942 O O . ILE A 1 124 ? 12.405 4.215 2.045 1.00 79.75 124 ILE A O 1
ATOM 946 N N . LEU A 1 125 ? 10.242 3.619 1.917 1.00 77.06 125 LEU A N 1
ATOM 947 C CA . LEU A 1 125 ? 10.138 3.817 0.473 1.00 77.06 125 LEU A CA 1
ATOM 948 C C . LEU A 1 125 ? 10.374 5.269 0.088 1.00 77.06 125 LEU A C 1
ATOM 950 O O . LEU A 1 125 ? 11.218 5.540 -0.749 1.00 77.06 125 LEU A O 1
ATOM 954 N N . LEU A 1 126 ? 9.680 6.213 0.721 1.00 81.69 126 LEU A N 1
ATOM 955 C CA . LEU A 1 126 ? 9.893 7.637 0.482 1.00 81.69 126 LEU A CA 1
ATOM 956 C C . LEU A 1 126 ? 11.355 8.014 0.748 1.00 81.69 126 LEU A C 1
ATOM 958 O O . LEU A 1 126 ? 11.961 8.681 -0.084 1.00 81.69 126 LEU A O 1
ATOM 962 N N . ALA A 1 127 ? 11.949 7.535 1.843 1.00 81.69 127 ALA A N 1
ATOM 963 C CA . ALA A 1 127 ? 13.360 7.769 2.136 1.00 81.69 127 ALA A CA 1
ATOM 964 C C . ALA A 1 127 ? 14.283 7.219 1.036 1.00 81.69 127 ALA A C 1
ATOM 966 O O . ALA A 1 127 ? 15.175 7.938 0.591 1.00 81.69 127 ALA A O 1
ATOM 967 N N . ASP A 1 128 ? 14.040 6.001 0.548 1.00 75.06 128 ASP A N 1
ATOM 968 C CA . ASP A 1 128 ? 14.783 5.404 -0.565 1.00 75.06 128 ASP A CA 1
ATOM 969 C C . ASP A 1 128 ? 14.578 6.180 -1.874 1.00 75.06 128 ASP A C 1
ATOM 971 O O . ASP A 1 128 ? 15.548 6.469 -2.571 1.00 75.06 128 ASP A O 1
ATOM 975 N N . LEU A 1 129 ? 13.348 6.623 -2.171 1.00 75.25 129 LEU A N 1
ATOM 976 C CA . LEU A 1 129 ? 13.030 7.458 -3.332 1.00 75.25 129 LEU A CA 1
ATOM 977 C C . LEU A 1 129 ? 13.817 8.777 -3.313 1.00 75.25 129 LEU A C 1
ATOM 979 O O . LEU A 1 129 ? 14.183 9.255 -4.385 1.00 75.25 129 LEU A O 1
ATOM 983 N N . TYR A 1 130 ? 14.072 9.360 -2.140 1.00 75.31 130 TYR A N 1
ATOM 984 C CA . TYR A 1 130 ? 14.873 10.581 -2.003 1.00 75.31 130 TYR A CA 1
ATOM 985 C C . TYR A 1 130 ? 16.384 10.310 -1.950 1.00 75.31 130 TYR A C 1
ATOM 987 O O . TYR A 1 130 ? 17.161 11.118 -2.458 1.00 75.31 130 TYR A O 1
ATOM 995 N N . ALA A 1 131 ? 16.810 9.200 -1.343 1.00 72.88 131 ALA A N 1
ATOM 996 C CA . ALA A 1 131 ? 18.220 8.867 -1.149 1.00 72.88 131 ALA A CA 1
ATOM 997 C C . ALA A 1 131 ? 18.870 8.268 -2.405 1.00 72.88 131 ALA A C 1
ATOM 999 O O . ALA A 1 131 ? 20.043 8.528 -2.682 1.00 72.88 131 ALA A O 1
ATOM 1000 N N . THR A 1 132 ? 18.127 7.479 -3.183 1.00 64.38 132 THR A N 1
ATOM 1001 C CA . THR A 1 132 ? 18.646 6.863 -4.403 1.00 64.38 132 THR A CA 1
ATOM 1002 C C . THR A 1 132 ? 18.454 7.791 -5.598 1.00 64.38 132 THR A C 1
ATOM 1004 O O . THR A 1 132 ? 17.349 7.994 -6.112 1.00 64.38 132 THR A O 1
ATOM 1007 N N . GLN A 1 133 ? 19.568 8.309 -6.119 1.00 55.91 133 GLN A N 1
ATOM 1008 C CA . GLN A 1 133 ? 19.620 8.964 -7.429 1.00 55.91 133 GLN A CA 1
ATOM 1009 C C . GLN A 1 133 ? 19.525 7.944 -8.574 1.00 55.91 133 GLN A C 1
ATOM 1011 O O . GLN A 1 133 ? 20.323 7.948 -9.510 1.00 55.91 133 GLN A O 1
ATOM 1016 N N . LEU A 1 134 ? 18.545 7.039 -8.515 1.00 62.97 134 LEU A N 1
ATOM 1017 C CA . LEU A 1 134 ? 18.119 6.325 -9.712 1.00 62.97 134 LEU A CA 1
ATOM 1018 C C . LEU A 1 134 ? 17.750 7.386 -10.751 1.00 62.97 134 LEU A C 1
ATOM 1020 O O . LEU A 1 134 ? 17.048 8.340 -10.412 1.00 62.97 134 LEU A O 1
ATOM 1024 N N . ALA A 1 135 ? 18.234 7.228 -11.984 1.00 70.31 135 ALA A N 1
ATOM 1025 C CA . ALA A 1 135 ? 17.968 8.132 -13.099 1.00 70.31 135 ALA A CA 1
ATOM 1026 C C . ALA A 1 135 ? 16.468 8.124 -13.449 1.00 70.31 135 ALA A C 1
ATOM 1028 O O . ALA A 1 135 ? 16.029 7.456 -14.382 1.00 70.31 135 ALA A O 1
ATOM 1029 N N . ARG A 1 136 ? 15.671 8.827 -12.645 1.00 82.44 136 ARG A N 1
ATOM 1030 C CA . ARG A 1 136 ? 14.226 8.992 -12.773 1.00 82.44 136 ARG A CA 1
ATOM 1031 C C . ARG A 1 136 ? 13.931 10.412 -13.204 1.00 82.44 136 ARG A C 1
ATOM 1033 O O . ARG A 1 136 ? 14.565 11.365 -12.746 1.00 82.44 136 ARG A O 1
ATOM 1040 N N . THR A 1 137 ? 12.950 10.561 -14.080 1.00 88.88 137 THR A N 1
ATOM 1041 C CA . THR A 1 137 ? 12.486 11.882 -14.497 1.00 88.88 137 THR A CA 1
ATOM 1042 C C . THR A 1 137 ? 11.739 12.572 -13.352 1.00 88.88 137 THR A C 1
ATOM 1044 O O . THR A 1 137 ? 11.194 11.924 -12.455 1.00 88.88 137 THR A O 1
ATOM 1047 N N . ALA A 1 138 ? 11.649 13.904 -13.395 1.00 87.94 138 ALA A N 1
ATOM 1048 C CA . ALA A 1 138 ? 10.836 14.658 -12.437 1.00 87.94 138 ALA A CA 1
ATOM 1049 C C . ALA A 1 138 ? 9.367 14.187 -12.431 1.00 87.94 138 ALA A C 1
ATOM 1051 O O . ALA A 1 138 ? 8.737 14.135 -11.377 1.00 87.94 138 ALA A O 1
ATOM 1052 N N . GLN A 1 139 ? 8.846 13.776 -13.593 1.00 90.94 139 GLN A N 1
ATOM 1053 C CA . GLN A 1 139 ? 7.504 13.212 -13.728 1.00 90.94 139 GLN A CA 1
ATOM 1054 C C . GLN A 1 139 ? 7.363 11.874 -12.991 1.00 90.94 139 GLN A C 1
ATOM 1056 O O . GLN A 1 139 ? 6.398 11.691 -12.257 1.00 90.94 139 GLN A O 1
ATOM 1061 N N . GLN A 1 140 ? 8.320 10.956 -13.145 1.00 89.50 140 GLN A N 1
ATOM 1062 C CA . GLN A 1 140 ? 8.317 9.675 -12.426 1.00 89.50 140 GLN A CA 1
ATOM 1063 C C . GLN A 1 140 ? 8.367 9.887 -10.911 1.00 89.50 140 GLN A C 1
ATOM 1065 O O . GLN A 1 140 ? 7.583 9.289 -10.176 1.00 89.50 140 GLN A O 1
ATOM 1070 N N . ASN A 1 141 ? 9.209 10.813 -10.448 1.00 87.44 141 ASN A N 1
ATOM 1071 C CA . ASN A 1 141 ? 9.270 11.176 -9.034 1.00 87.44 141 ASN A CA 1
ATOM 1072 C C . ASN A 1 141 ? 7.944 11.759 -8.528 1.00 87.44 141 ASN A C 1
ATOM 1074 O O . ASN A 1 141 ? 7.498 11.388 -7.446 1.00 87.44 141 ASN A O 1
ATOM 1078 N N . ALA A 1 142 ? 7.284 12.618 -9.310 1.00 89.75 142 ALA A N 1
ATOM 1079 C CA . ALA A 1 142 ? 5.971 13.153 -8.956 1.00 89.75 142 ALA A CA 1
ATOM 1080 C C . ALA A 1 142 ? 4.900 12.051 -8.886 1.00 89.75 142 ALA A C 1
ATOM 1082 O O . ALA A 1 142 ? 4.132 12.015 -7.929 1.00 89.75 142 ALA A O 1
ATOM 1083 N N . ILE A 1 143 ? 4.880 11.119 -9.846 1.00 91.06 143 ILE A N 1
ATOM 1084 C CA . ILE A 1 143 ? 3.949 9.979 -9.849 1.00 91.06 143 ILE A CA 1
ATOM 1085 C C . ILE A 1 143 ? 4.151 9.122 -8.599 1.00 91.06 143 ILE A C 1
ATOM 1087 O O . ILE A 1 143 ? 3.181 8.843 -7.896 1.00 91.06 143 ILE A O 1
ATOM 1091 N N . LEU A 1 144 ? 5.395 8.740 -8.293 1.00 88.69 144 LEU A N 1
ATOM 1092 C CA . LEU A 1 144 ? 5.711 7.926 -7.117 1.00 88.69 144 LEU A CA 1
ATOM 1093 C C . LEU A 1 144 ? 5.373 8.668 -5.821 1.00 88.69 144 LEU A C 1
ATOM 1095 O O . LEU A 1 144 ? 4.761 8.086 -4.931 1.00 88.69 144 LEU A O 1
ATOM 1099 N N . LEU A 1 145 ? 5.696 9.958 -5.719 1.00 88.69 145 LEU A N 1
ATOM 1100 C CA . LEU A 1 145 ? 5.357 10.756 -4.543 1.00 88.69 145 LEU A CA 1
ATOM 1101 C C . LEU A 1 145 ? 3.839 10.843 -4.346 1.00 88.69 145 LEU A C 1
ATOM 1103 O O . LEU A 1 145 ? 3.357 10.623 -3.239 1.00 88.69 145 LEU A O 1
ATOM 1107 N N . CYS A 1 146 ? 3.073 11.110 -5.405 1.00 89.56 146 CYS A N 1
ATOM 1108 C CA . CYS A 1 146 ? 1.613 11.150 -5.340 1.00 89.56 146 CYS A CA 1
ATOM 1109 C C . CYS A 1 146 ? 0.997 9.779 -5.039 1.00 89.56 146 CYS A C 1
ATOM 1111 O O . CYS A 1 146 ? -0.032 9.718 -4.370 1.00 89.56 146 CYS A O 1
ATOM 1113 N N . ALA A 1 147 ? 1.618 8.695 -5.505 1.00 87.88 147 ALA A N 1
ATOM 1114 C CA . ALA A 1 147 ? 1.180 7.339 -5.212 1.00 87.88 147 ALA A CA 1
ATOM 1115 C C . ALA A 1 147 ? 1.446 6.972 -3.748 1.00 87.88 147 ALA A C 1
ATOM 1117 O O . ALA A 1 147 ? 0.547 6.478 -3.078 1.00 87.88 147 ALA A O 1
ATOM 1118 N N . TYR A 1 148 ? 2.648 7.249 -3.235 1.00 87.38 148 TYR A N 1
ATOM 1119 C CA . TYR A 1 148 ? 3.086 6.805 -1.912 1.00 87.38 148 TYR A CA 1
ATOM 1120 C C . TYR A 1 148 ? 2.703 7.755 -0.771 1.00 87.38 148 TYR A C 1
ATOM 1122 O O . TYR A 1 148 ? 2.377 7.293 0.321 1.00 87.38 148 TYR A O 1
ATOM 1130 N N . ALA A 1 149 ? 2.655 9.072 -0.985 1.00 88.06 149 ALA A N 1
ATOM 1131 C CA . ALA A 1 149 ? 2.345 10.027 0.084 1.00 88.06 149 ALA A CA 1
ATOM 1132 C C . ALA A 1 149 ? 1.001 9.764 0.800 1.00 88.06 149 ALA A C 1
ATOM 1134 O O . ALA A 1 149 ? 0.978 9.836 2.032 1.00 88.06 149 ALA A O 1
ATOM 1135 N N . PRO A 1 150 ? -0.107 9.400 0.120 1.00 87.00 150 PRO A N 1
ATOM 1136 C CA . PRO A 1 150 ? -1.356 9.049 0.796 1.00 87.00 150 PRO A CA 1
ATOM 1137 C C . PRO A 1 150 ? -1.216 7.856 1.752 1.00 87.00 150 PRO A C 1
ATOM 1139 O O . PRO A 1 150 ? -1.786 7.890 2.845 1.00 87.00 150 PRO A O 1
ATOM 1142 N N . TYR A 1 151 ? -0.421 6.843 1.385 1.00 83.75 151 TYR A N 1
ATOM 1143 C CA . TYR A 1 151 ? -0.154 5.656 2.212 1.00 83.75 151 TYR A CA 1
ATOM 1144 C C . TYR A 1 151 ? 0.737 5.950 3.422 1.00 83.75 151 TYR A C 1
ATOM 1146 O O . TYR A 1 151 ? 0.791 5.158 4.357 1.00 83.75 151 TYR A O 1
ATOM 1154 N N . PHE A 1 152 ? 1.384 7.113 3.459 1.00 87.12 152 PHE A N 1
ATOM 1155 C CA . PHE A 1 152 ? 2.096 7.596 4.636 1.00 87.12 152 PHE A CA 1
ATOM 1156 C C . PHE A 1 152 ? 1.219 8.527 5.488 1.00 87.12 152 PHE A C 1
ATOM 1158 O O . PHE A 1 152 ? 1.029 8.312 6.688 1.00 87.12 152 PHE A O 1
ATOM 1165 N N . LEU A 1 153 ? 0.632 9.547 4.859 1.00 88.50 153 LEU A N 1
ATOM 1166 C CA . LEU A 1 153 ? -0.077 10.628 5.544 1.00 88.50 153 LEU A CA 1
ATOM 1167 C C . LEU A 1 153 ? -1.408 10.177 6.153 1.00 88.50 153 LEU A C 1
ATOM 1169 O O . LEU A 1 153 ? -1.720 10.560 7.283 1.00 88.50 153 LEU A O 1
ATOM 1173 N N . VAL A 1 154 ? -2.196 9.361 5.444 1.00 85.56 154 VAL A N 1
ATOM 1174 C CA . VAL A 1 154 ? -3.501 8.913 5.953 1.00 85.56 154 VAL A CA 1
ATOM 1175 C C . VAL A 1 154 ? -3.327 7.995 7.169 1.00 85.56 154 VAL A C 1
ATOM 1177 O O . VAL A 1 154 ? -3.970 8.262 8.189 1.00 85.56 154 VAL A O 1
ATOM 1180 N N . PRO A 1 155 ? -2.439 6.983 7.153 1.00 83.31 155 PRO A N 1
ATOM 1181 C CA . PRO A 1 155 ? -2.132 6.199 8.349 1.00 83.31 155 PRO A CA 1
ATOM 1182 C C . PRO A 1 155 ? -1.619 7.023 9.530 1.00 83.31 155 PRO A C 1
ATOM 1184 O O . PRO A 1 155 ? -2.088 6.820 10.653 1.00 83.31 155 PRO A O 1
ATOM 1187 N N . LEU A 1 156 ? -0.733 7.997 9.298 1.00 85.44 156 LEU A N 1
ATOM 1188 C CA . LEU A 1 156 ? -0.273 8.900 10.358 1.00 85.44 156 LEU A CA 1
ATOM 1189 C C . LEU A 1 156 ? -1.414 9.724 10.950 1.00 85.44 156 LEU A C 1
ATOM 1191 O O . LEU A 1 156 ? -1.518 9.858 12.170 1.00 85.44 156 LEU A O 1
ATOM 1195 N N . TRP A 1 157 ? -2.307 10.235 10.106 1.00 86.50 157 TRP A N 1
ATOM 1196 C CA . TRP A 1 157 ? -3.476 10.970 10.568 1.00 86.50 157 TRP A CA 1
ATOM 1197 C C . TRP A 1 157 ? -4.435 10.082 11.374 1.00 86.50 157 TRP A C 1
ATOM 1199 O O . TRP A 1 157 ? -4.935 10.507 12.422 1.00 86.50 157 TRP A O 1
ATOM 1209 N N . ILE A 1 158 ? -4.657 8.833 10.940 1.00 81.56 158 ILE A N 1
ATOM 1210 C CA . ILE A 1 158 ? -5.428 7.835 11.698 1.00 81.56 158 ILE A CA 1
ATOM 1211 C C . ILE A 1 158 ? -4.796 7.639 13.075 1.00 81.56 158 ILE A C 1
ATOM 1213 O O . ILE A 1 158 ? -5.498 7.772 14.080 1.00 81.56 158 ILE A O 1
ATOM 1217 N N . LEU A 1 159 ? -3.490 7.368 13.124 1.00 80.94 159 LEU A N 1
ATOM 1218 C CA . LEU A 1 159 ? -2.739 7.144 14.357 1.00 80.94 159 LEU A CA 1
ATOM 1219 C C . LEU A 1 159 ? -2.850 8.350 15.300 1.00 80.94 159 LEU A C 1
ATOM 1221 O O . LEU A 1 159 ? -3.241 8.203 16.459 1.00 80.94 159 LEU A O 1
ATOM 1225 N N . TRP A 1 160 ? -2.598 9.553 14.787 1.00 84.19 160 TRP A N 1
ATOM 1226 C CA . TRP A 1 160 ? -2.677 10.799 15.546 1.00 84.19 160 TRP A CA 1
ATOM 1227 C C . TRP A 1 160 ? -4.072 11.043 16.139 1.00 84.19 160 TRP A C 1
ATOM 1229 O O . TRP A 1 160 ? -4.214 11.266 17.348 1.00 84.19 160 TRP A O 1
ATOM 1239 N N . ARG A 1 161 ? -5.132 10.929 15.328 1.00 82.75 161 ARG A N 1
ATOM 1240 C CA . ARG A 1 161 ? -6.522 11.104 15.788 1.00 82.75 161 ARG A CA 1
ATOM 1241 C C . ARG A 1 161 ? -6.894 10.081 16.867 1.00 82.75 161 ARG A C 1
ATOM 1243 O O . ARG A 1 161 ? -7.628 10.381 17.810 1.00 82.75 161 ARG A O 1
ATOM 1250 N N . ARG A 1 162 ? -6.405 8.852 16.727 1.00 76.31 162 ARG A N 1
ATOM 1251 C CA . ARG A 1 162 ? -6.673 7.735 17.639 1.00 76.31 162 ARG A CA 1
ATOM 1252 C C . ARG A 1 162 ? -5.951 7.882 18.988 1.00 76.31 162 ARG A C 1
ATOM 1254 O O . ARG A 1 162 ? -6.555 7.608 20.029 1.00 76.31 162 ARG A O 1
ATOM 1261 N N . MET A 1 163 ? -4.723 8.397 18.998 1.00 75.31 163 MET A N 1
ATOM 1262 C CA . MET A 1 163 ? -3.990 8.708 20.235 1.00 75.31 163 MET A CA 1
ATOM 1263 C C . MET A 1 163 ? -4.600 9.898 20.995 1.00 75.31 163 MET A C 1
ATOM 1265 O O . MET A 1 163 ? -4.750 9.856 22.220 1.00 75.31 163 MET A O 1
ATOM 1269 N N . THR A 1 164 ? -5.017 10.942 20.279 1.00 78.56 164 THR A N 1
ATOM 1270 C CA . THR A 1 164 ? -5.571 12.160 20.895 1.00 78.56 164 THR A CA 1
ATOM 1271 C C . THR A 1 164 ? -6.961 11.934 21.499 1.00 78.56 164 THR A C 1
ATOM 1273 O O . THR A 1 164 ? -7.187 12.300 22.650 1.00 78.56 164 THR A O 1
ATOM 1276 N N . THR A 1 165 ? -7.864 11.242 20.797 1.00 70.38 165 THR A N 1
ATOM 1277 C CA . THR A 1 165 ? -9.238 10.970 21.283 1.00 70.38 165 THR A CA 1
ATOM 1278 C C . THR A 1 165 ? -9.295 10.083 22.533 1.00 70.38 165 THR A C 1
ATOM 1280 O O . THR A 1 165 ? -10.132 10.298 23.413 1.00 70.38 165 THR A O 1
ATOM 1283 N N . THR A 1 166 ? -8.385 9.116 22.662 1.00 62.19 166 THR A N 1
ATOM 1284 C CA . THR A 1 166 ? -8.312 8.237 23.844 1.00 62.19 166 THR A CA 1
ATOM 1285 C C . THR A 1 166 ? -7.872 9.003 25.097 1.00 62.19 166 THR A C 1
ATOM 1287 O O . THR A 1 166 ? -8.343 8.732 26.205 1.00 62.19 166 THR A O 1
ATOM 1290 N N . THR A 1 167 ? -6.999 9.996 24.920 1.00 60.16 167 THR A N 1
ATOM 1291 C CA . THR A 1 167 ? -6.472 10.830 26.006 1.00 60.16 167 THR A CA 1
ATOM 1292 C C . THR A 1 167 ? -7.566 11.722 26.596 1.00 60.16 167 THR A C 1
ATOM 1294 O O . THR A 1 167 ? -7.729 11.785 27.816 1.00 60.16 167 THR A O 1
ATOM 1297 N N . THR A 1 168 ? -8.399 12.334 25.751 1.00 60.28 168 THR A N 1
ATOM 1298 C CA . THR A 1 168 ? -9.475 13.236 26.195 1.00 60.28 168 THR A CA 1
ATOM 1299 C C . THR A 1 168 ? -10.561 12.508 26.995 1.00 60.28 168 THR A C 1
ATOM 1301 O O . THR A 1 168 ? -11.036 13.021 28.011 1.00 60.28 168 THR A O 1
ATOM 1304 N N . ALA A 1 169 ? -10.923 11.286 26.590 1.00 60.31 169 ALA A N 1
ATOM 1305 C CA . ALA A 1 169 ? -11.938 10.487 27.279 1.00 60.31 169 ALA A CA 1
ATOM 1306 C C . ALA A 1 169 ? -11.503 10.072 28.699 1.00 60.31 169 ALA A C 1
ATOM 1308 O O . ALA A 1 169 ? -12.313 10.103 29.628 1.00 60.31 169 ALA A O 1
ATOM 1309 N N . LYS A 1 170 ? -10.221 9.731 28.894 1.00 60.31 170 LYS A N 1
ATOM 1310 C CA . LYS A 1 170 ? -9.678 9.393 30.222 1.00 60.31 170 LYS A CA 1
ATOM 1311 C C . LYS A 1 170 ? -9.663 10.600 31.163 1.00 60.31 170 LYS A C 1
ATOM 1313 O O . LYS A 1 170 ? -10.100 10.470 32.303 1.00 60.31 170 LYS A O 1
ATOM 1318 N N . VAL A 1 171 ? -9.248 11.774 30.679 1.00 63.47 171 VAL A N 1
ATOM 1319 C CA . VAL A 1 171 ? -9.234 13.020 31.473 1.00 63.47 171 VAL A CA 1
ATOM 1320 C C . VAL A 1 171 ? -10.649 13.443 31.881 1.00 63.47 171 VAL A C 1
ATOM 1322 O O . VAL A 1 171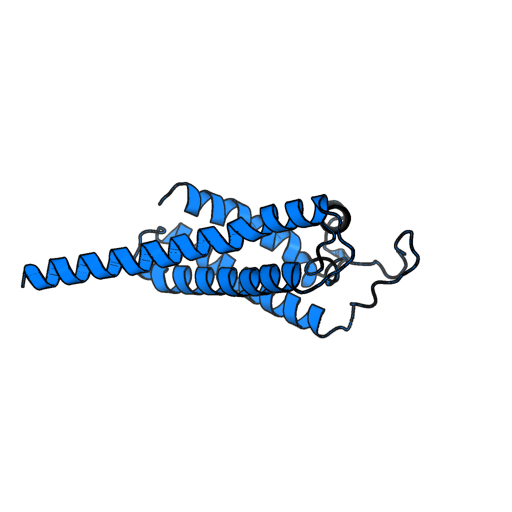 ? -10.879 13.828 33.025 1.00 63.47 171 VAL A O 1
ATOM 1325 N N . SER A 1 172 ? -11.626 13.318 30.977 1.00 63.69 172 SER A N 1
ATOM 1326 C CA . SER A 1 172 ? -13.034 13.596 31.288 1.00 63.69 172 SER A CA 1
ATOM 1327 C C . 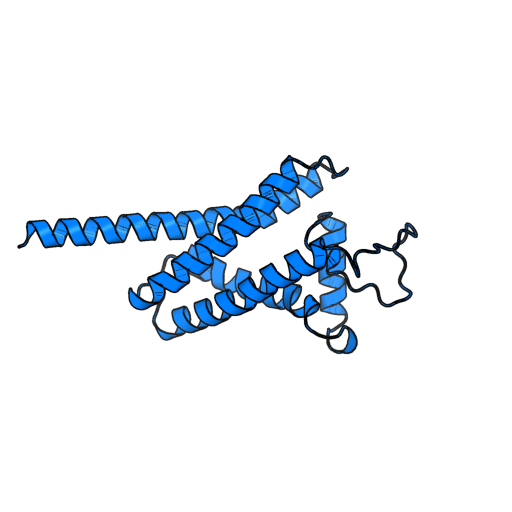SER A 1 172 ? -13.594 12.678 32.376 1.00 63.69 172 SER A C 1
ATOM 1329 O O . SER A 1 172 ? -14.381 13.140 33.201 1.00 63.69 172 SER A O 1
ATOM 1331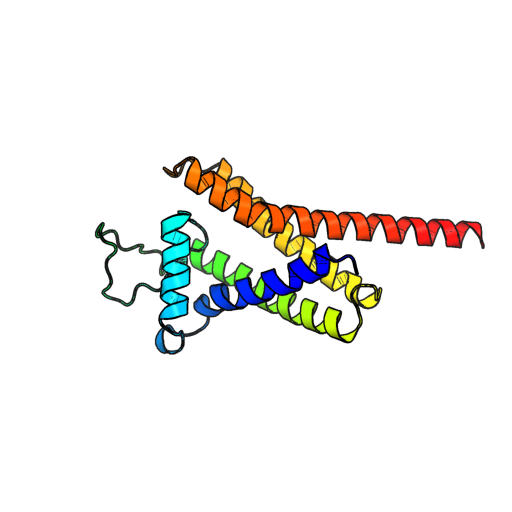 N N . LYS A 1 173 ? -13.229 11.392 32.364 1.00 62.50 173 LYS A N 1
ATOM 1332 C CA . LYS A 1 173 ? -13.719 10.418 33.343 1.00 62.50 173 LYS A CA 1
ATOM 1333 C C . LYS A 1 173 ? -13.055 10.608 34.709 1.00 62.50 173 LYS A C 1
ATOM 1335 O O . LYS A 1 173 ? -13.742 10.507 35.713 1.00 62.50 173 LYS A O 1
ATOM 1340 N N . ALA A 1 174 ? -11.769 10.965 34.732 1.00 63.28 174 ALA A N 1
ATOM 1341 C CA . ALA A 1 174 ? -11.040 11.308 35.954 1.00 63.28 174 ALA A CA 1
ATOM 1342 C C . ALA A 1 174 ? -11.546 12.600 36.620 1.00 63.28 174 ALA A C 1
ATOM 1344 O O . ALA A 1 174 ? -11.503 12.703 37.832 1.00 63.28 174 ALA A O 1
ATOM 1345 N N . LYS A 1 175 ? -12.066 13.569 35.852 1.00 61.75 175 LYS A N 1
ATOM 1346 C CA . LYS A 1 175 ? -12.723 14.770 36.406 1.00 61.75 175 LYS A CA 1
ATOM 1347 C C . LYS A 1 175 ? -14.130 14.523 36.972 1.00 61.75 175 LYS A C 1
ATOM 1349 O O . LYS A 1 175 ? -14.690 15.430 37.576 1.00 61.75 175 LYS A O 1
ATOM 1354 N N . LYS A 1 176 ? -14.737 13.364 36.694 1.00 62.31 176 LYS A N 1
ATOM 1355 C CA . LYS A 1 176 ? -16.097 13.001 37.135 1.00 62.31 176 LYS A CA 1
ATOM 1356 C C . LYS A 1 176 ? -16.113 11.957 38.261 1.00 62.31 176 LYS A C 1
ATOM 1358 O O . LYS A 1 176 ? -17.202 11.603 38.703 1.00 62.31 176 LYS A O 1
ATOM 1363 N N . ALA A 1 177 ? -14.949 11.439 38.645 1.00 55.56 177 ALA A N 1
ATOM 1364 C CA . ALA A 1 177 ? -14.750 10.555 39.790 1.00 55.56 177 ALA A CA 1
ATOM 1365 C C . ALA A 1 177 ? -14.176 11.376 40.947 1.00 55.56 177 ALA A C 1
ATOM 1367 O O . ALA A 1 177 ? -14.502 11.034 42.100 1.00 55.56 177 ALA A O 1
#

InterPro domains:
  IPR033118 EXPERA domain [PF05241] (63-161)
  IPR033118 EXPERA domain [PS51751] (1-159)